Protein AF-A0A7S4HEI6-F1 (afdb_monomer_lite)

Foldseek 3Di:
DVQKDKDWCPPPDHCCVVPVPVVVVVLVVLVVVDDDDDDDPTDMDMGGHAQDKFPDQQDFQPPHQKDKDAAQDACVVWDFFFKWWDDPNDTDTDDDGHGDIDMDGRNTDIMTTGTHD

Radius of gyration: 14.51 Å; chains: 1; bounding box: 37×28×39 Å

Secondary structure (DSSP, 8-state):
-TTEEEEETTGGGHHHHH-HHHHHHHHHHHHHT-SSPP-----EEEEE-TT--B--TT----S-SEEEEE--S-GGG-SB--EEEEETTEEEE----TT-EEEEETTS-EEEPPB--

Organism: NCBI:txid72548

Sequence (117 aa):
DPNHESVFLHADGFVWRESAELFGSVVARMREQWAAPLGVRCIEYHTYRPGGALLDPDHRDVGSVLTLSALLVDPDDLDGGEFMTWEDGSAVVHDLECGDAVIFRSERVHNVAVVLE

Structure (mmCIF, N/CA/C/O backbone):
data_AF-A0A7S4HEI6-F1
#
_entry.id   AF-A0A7S4HEI6-F1
#
loop_
_atom_site.group_PDB
_atom_site.id
_atom_site.type_symbol
_atom_site.label_atom_id
_atom_site.label_alt_id
_atom_site.label_comp_id
_atom_site.label_asym_id
_atom_site.label_entity_id
_atom_site.label_seq_id
_atom_site.pdbx_PDB_ins_code
_atom_site.Cartn_x
_atom_site.Cartn_y
_atom_site.Cartn_z
_atom_site.occupancy
_atom_site.B_iso_or_equiv
_atom_site.auth_seq_id
_atom_site.auth_comp_id
_atom_site.auth_asym_id
_atom_site.auth_atom_id
_atom_site.pdbx_PDB_model_num
ATOM 1 N N . ASP A 1 1 ? -3.214 6.723 -14.366 1.00 74.81 1 ASP A N 1
ATOM 2 C CA . ASP A 1 1 ? -2.030 6.258 -15.109 1.00 74.81 1 ASP A CA 1
ATOM 3 C C . ASP A 1 1 ? -2.460 4.996 -15.868 1.00 74.81 1 ASP A C 1
ATOM 5 O O . ASP A 1 1 ? -3.196 4.220 -15.279 1.00 74.81 1 ASP A O 1
ATOM 9 N N . PRO A 1 2 ? -2.160 4.810 -17.169 1.00 88.12 2 PRO A N 1
ATOM 10 C CA . PRO A 1 2 ? -2.552 3.592 -17.898 1.00 88.12 2 PRO A CA 1
ATOM 11 C C . PRO A 1 2 ? -1.995 2.290 -17.292 1.00 88.12 2 PRO A C 1
ATOM 13 O O . PRO A 1 2 ? -2.592 1.228 -17.479 1.00 88.12 2 PRO A O 1
ATOM 16 N N . ASN A 1 3 ? -0.890 2.374 -16.551 1.00 95.44 3 ASN A N 1
ATOM 17 C CA . ASN A 1 3 ? -0.211 1.236 -15.941 1.00 95.44 3 ASN A CA 1
ATOM 18 C C . ASN A 1 3 ? -0.508 1.098 -14.440 1.00 95.44 3 ASN A C 1
ATOM 20 O O . ASN A 1 3 ? 0.044 0.214 -13.795 1.00 95.44 3 ASN A O 1
ATOM 24 N N . HIS A 1 4 ? -1.394 1.933 -13.888 1.00 95.88 4 HIS A N 1
ATOM 25 C CA . HIS A 1 4 ? -1.834 1.861 -12.496 1.00 95.88 4 HIS A CA 1
ATOM 26 C C . HIS A 1 4 ? -3.346 2.047 -12.396 1.00 95.88 4 HIS A C 1
ATOM 28 O O . HIS A 1 4 ? -3.904 3.080 -12.771 1.00 95.88 4 HIS A O 1
ATOM 34 N N . GLU A 1 5 ? -4.005 1.026 -11.866 1.00 96.44 5 GLU A N 1
ATOM 35 C CA . GLU A 1 5 ? -5.440 0.994 -11.627 1.00 96.44 5 GLU A CA 1
ATOM 36 C C . GLU A 1 5 ? -5.705 0.882 -10.126 1.00 96.44 5 GLU A C 1
ATOM 38 O O . GLU A 1 5 ? -5.024 0.130 -9.429 1.00 96.44 5 GLU A O 1
ATOM 43 N N . SER A 1 6 ? -6.695 1.622 -9.624 1.00 95.12 6 SER A N 1
ATOM 44 C CA . SER A 1 6 ? -7.176 1.490 -8.251 1.00 95.12 6 SER A CA 1
ATOM 45 C C . SER A 1 6 ? -8.686 1.279 -8.216 1.00 95.12 6 SER A C 1
ATOM 47 O O . SER A 1 6 ? -9.455 1.967 -8.892 1.00 95.12 6 SER A O 1
ATOM 49 N N . VAL A 1 7 ? -9.117 0.307 -7.414 1.00 95.31 7 VAL A N 1
ATOM 50 C CA . VAL A 1 7 ? -10.528 -0.015 -7.192 1.00 95.31 7 VAL A CA 1
ATOM 51 C C . VAL A 1 7 ? -10.864 0.178 -5.721 1.00 95.31 7 VAL A C 1
ATOM 53 O O . VAL A 1 7 ? -10.230 -0.395 -4.838 1.00 95.31 7 VAL A O 1
ATOM 56 N N . PHE A 1 8 ? -11.905 0.957 -5.442 1.00 95.00 8 PHE A N 1
ATOM 57 C CA . PHE A 1 8 ? -12.353 1.234 -4.081 1.00 95.00 8 PHE A CA 1
ATOM 58 C C . PHE A 1 8 ? -13.235 0.097 -3.549 1.00 95.00 8 PHE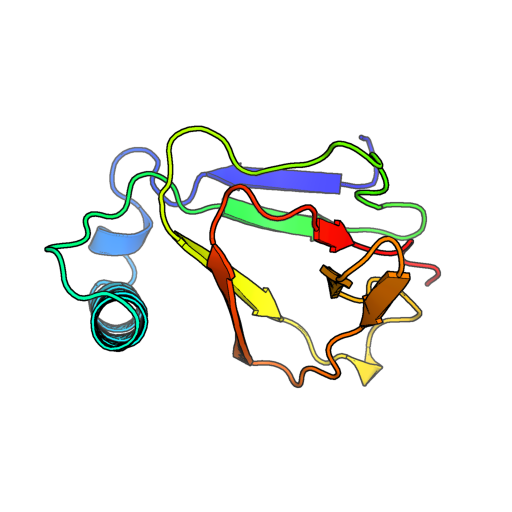 A C 1
ATOM 60 O O . PHE A 1 8 ? -14.448 0.081 -3.751 1.00 95.00 8 PHE A O 1
ATOM 67 N N . LEU A 1 9 ? -12.638 -0.844 -2.815 1.00 93.88 9 LEU A N 1
ATOM 68 C CA . LEU A 1 9 ? -13.332 -2.014 -2.253 1.00 93.88 9 LEU A CA 1
ATOM 69 C C . LEU A 1 9 ? -14.299 -1.678 -1.110 1.00 93.88 9 LEU A C 1
ATOM 71 O O . LEU A 1 9 ? -15.098 -2.514 -0.689 1.00 93.88 9 LEU A O 1
ATOM 75 N N . HIS A 1 10 ? -14.228 -0.457 -0.590 1.00 90.56 10 HIS A N 1
ATOM 76 C CA . HIS A 1 10 ? -15.195 0.048 0.375 1.00 90.56 10 HIS A CA 1
ATOM 77 C C . HIS A 1 10 ? -16.465 0.609 -0.294 1.00 90.56 10 HIS A C 1
ATOM 79 O O . HIS A 1 10 ? -17.401 1.002 0.395 1.00 90.56 10 HIS A O 1
ATOM 85 N N . ALA A 1 11 ? -16.546 0.672 -1.624 1.00 89.50 11 ALA A N 1
ATOM 86 C CA . ALA A 1 11 ? -17.758 1.142 -2.284 1.00 89.50 11 ALA A CA 1
ATOM 87 C C . ALA A 1 11 ? -18.964 0.251 -1.931 1.00 89.50 11 ALA A C 1
ATOM 89 O O . ALA A 1 11 ? -18.868 -0.980 -1.902 1.00 89.50 11 ALA A O 1
ATOM 90 N N . ASP A 1 12 ? -20.094 0.898 -1.627 1.00 88.44 12 ASP A N 1
ATOM 91 C CA . ASP A 1 12 ? -21.412 0.321 -1.325 1.00 88.44 12 ASP A CA 1
ATOM 92 C C . ASP A 1 12 ? -21.505 -0.706 -0.208 1.00 88.44 12 ASP A C 1
ATOM 94 O O . ASP A 1 12 ? -22.607 -1.191 0.068 1.00 88.44 12 ASP A O 1
ATOM 98 N N . GLY A 1 13 ? -20.411 -1.163 0.383 1.00 86.31 13 GLY A N 1
ATOM 99 C CA . GLY A 1 13 ? -20.544 -2.495 0.933 1.00 86.31 13 GLY A CA 1
ATOM 100 C C . GLY A 1 13 ? -19.399 -3.450 0.952 1.00 86.31 13 GLY A C 1
ATOM 101 O O . GLY A 1 13 ? -19.428 -4.410 1.717 1.00 86.31 13 GLY A O 1
ATOM 102 N N . PHE A 1 14 ? -18.588 -3.355 -0.091 1.00 90.50 14 PHE A N 1
ATOM 103 C CA . PHE A 1 14 ? -18.259 -4.589 -0.779 1.00 90.50 14 PHE A CA 1
ATOM 104 C C . PHE A 1 14 ? -17.424 -5.509 0.106 1.00 90.50 14 PHE A C 1
ATOM 106 O O . PHE A 1 14 ? -17.850 -6.626 0.394 1.00 90.50 14 PHE A O 1
ATOM 113 N N . VAL A 1 15 ? -16.319 -5.004 0.655 1.00 88.50 15 VAL A N 1
ATOM 114 C CA . VAL A 1 15 ? -15.429 -5.850 1.454 1.00 88.50 15 VAL A CA 1
ATOM 115 C C . VAL A 1 15 ? -16.103 -6.421 2.707 1.00 88.50 15 VAL A C 1
ATOM 117 O O . VAL A 1 15 ? -15.831 -7.558 3.075 1.00 88.50 15 VAL A O 1
ATOM 120 N N . TRP A 1 16 ? -16.998 -5.680 3.368 1.00 86.50 16 TRP A N 1
ATOM 121 C CA . TRP A 1 16 ? -17.664 -6.183 4.576 1.00 86.50 16 TRP A CA 1
ATOM 122 C C . TRP A 1 16 ? -18.760 -7.196 4.276 1.00 86.50 16 TRP A C 1
ATOM 124 O O . TRP A 1 16 ? -19.034 -8.042 5.122 1.00 86.50 16 TRP A O 1
ATOM 134 N N . ARG A 1 17 ? -19.389 -7.127 3.099 1.00 91.62 17 ARG A N 1
ATOM 135 C CA . ARG A 1 17 ? -20.349 -8.150 2.670 1.00 91.62 17 ARG A CA 1
ATOM 136 C C . ARG A 1 17 ? -19.656 -9.419 2.201 1.00 91.62 17 ARG A C 1
ATOM 138 O O . ARG A 1 17 ? -20.073 -10.502 2.591 1.00 91.62 17 ARG A O 1
ATOM 145 N N . GLU A 1 18 ? -18.614 -9.272 1.390 1.00 94.62 18 GLU A N 1
ATOM 146 C CA . GLU A 1 18 ? -17.962 -10.407 0.734 1.00 94.62 18 GLU A CA 1
ATOM 147 C C . GLU A 1 18 ? -16.890 -11.067 1.610 1.00 94.62 18 GLU A C 1
ATOM 149 O O . GLU A 1 18 ? -16.598 -12.248 1.445 1.00 94.62 18 GLU A O 1
ATOM 154 N N . SER A 1 19 ? -16.287 -10.331 2.550 1.00 91.75 19 SER A N 1
ATOM 155 C CA . SER A 1 19 ? -15.181 -10.842 3.367 1.00 91.75 19 SER A CA 1
ATOM 156 C C . SER A 1 19 ? -15.118 -10.193 4.755 1.00 91.75 19 SER A C 1
ATOM 158 O O . SER A 1 19 ? -14.122 -9.590 5.161 1.00 91.75 19 SER A O 1
ATOM 160 N N . ALA A 1 20 ? -16.207 -10.327 5.519 1.00 91.94 20 ALA A N 1
ATOM 161 C CA . ALA A 1 20 ? -16.312 -9.785 6.877 1.00 91.94 20 ALA A CA 1
ATOM 162 C C . ALA A 1 20 ? -15.194 -10.272 7.819 1.00 91.94 20 ALA A C 1
ATOM 164 O O . ALA A 1 20 ? -14.728 -9.512 8.668 1.00 91.94 20 ALA A O 1
ATOM 165 N N . GLU A 1 21 ? -14.763 -11.528 7.671 1.00 93.19 21 GLU A N 1
ATOM 166 C CA . GLU A 1 21 ? -13.705 -12.121 8.494 1.00 93.19 21 GLU A CA 1
ATOM 167 C C . GLU A 1 21 ? -12.343 -11.473 8.223 1.00 93.19 21 GLU A C 1
ATOM 169 O O . GLU A 1 21 ? -11.688 -11.020 9.163 1.00 93.19 21 GLU A O 1
ATOM 174 N N . LEU A 1 22 ? -11.955 -11.349 6.947 1.00 88.69 22 LEU A N 1
ATOM 175 C CA . LEU A 1 22 ? -10.716 -10.680 6.542 1.00 88.69 22 LEU A CA 1
ATOM 176 C C . LEU A 1 22 ? -10.719 -9.209 6.965 1.00 88.69 22 LEU A C 1
ATOM 178 O O . LEU A 1 22 ? -9.752 -8.714 7.536 1.00 88.69 22 LEU A O 1
ATOM 182 N N . PHE A 1 23 ? -11.830 -8.507 6.737 1.00 90.56 23 PHE A N 1
ATOM 183 C CA . PHE A 1 23 ? -11.971 -7.127 7.191 1.00 90.56 23 PHE A CA 1
ATOM 184 C C . PHE A 1 23 ? -11.790 -7.013 8.712 1.00 90.56 23 PHE A C 1
ATOM 186 O O . PHE A 1 23 ? -11.066 -6.142 9.197 1.00 90.56 23 PHE A O 1
ATOM 193 N N . GLY A 1 24 ? -12.421 -7.912 9.472 1.00 91.44 24 GLY A N 1
ATOM 194 C CA . GLY A 1 24 ? -12.311 -7.952 10.925 1.00 91.44 24 GLY A CA 1
ATOM 195 C C . GLY A 1 24 ? -10.879 -8.183 11.408 1.00 91.44 24 GLY A C 1
ATOM 196 O O . GLY A 1 24 ? -10.433 -7.484 12.322 1.00 91.44 24 GLY A O 1
ATOM 197 N N . SER A 1 25 ? -10.148 -9.114 10.790 1.00 90.94 25 SER A N 1
ATOM 198 C CA . SER A 1 25 ? -8.770 -9.438 11.175 1.00 90.94 25 SER A CA 1
ATOM 199 C C . SER A 1 25 ? -7.797 -8.294 10.869 1.00 90.94 25 SER A C 1
ATOM 201 O O . SER A 1 25 ? -7.017 -7.912 11.744 1.00 90.94 25 SER A O 1
ATOM 203 N N . VAL A 1 26 ? -7.900 -7.673 9.689 1.00 90.31 26 VAL A N 1
ATOM 204 C CA . VAL A 1 26 ? -7.077 -6.517 9.294 1.00 90.31 26 VAL A CA 1
ATOM 205 C C . VAL A 1 26 ? -7.310 -5.336 10.239 1.00 90.31 26 VAL A C 1
ATOM 207 O O . VAL A 1 26 ? -6.362 -4.769 10.785 1.00 90.31 26 VAL A O 1
ATOM 210 N N . VAL A 1 27 ? -8.573 -4.993 10.511 1.00 90.75 27 VAL A N 1
ATOM 211 C CA . VAL A 1 27 ? -8.910 -3.880 11.412 1.00 90.75 27 VAL A CA 1
ATOM 212 C C . VAL A 1 27 ? -8.450 -4.154 12.842 1.00 90.75 27 VAL A C 1
ATOM 214 O O . VAL A 1 27 ? -7.994 -3.230 13.519 1.00 90.75 27 VAL A O 1
ATOM 217 N N . ALA A 1 28 ? -8.551 -5.397 13.320 1.00 91.44 28 ALA A N 1
ATOM 218 C CA . ALA A 1 28 ? -8.038 -5.769 14.634 1.00 91.44 28 ALA A CA 1
ATOM 219 C C . ALA A 1 28 ? -6.525 -5.520 14.730 1.00 91.44 28 ALA A C 1
ATOM 221 O O . ALA A 1 28 ? -6.085 -4.864 15.673 1.00 91.44 28 ALA A O 1
ATOM 222 N N . ARG A 1 29 ? -5.750 -5.929 13.718 1.00 91.06 29 ARG A N 1
ATOM 223 C CA . ARG A 1 29 ? -4.295 -5.716 13.685 1.00 91.06 29 ARG A CA 1
ATOM 224 C C . ARG A 1 29 ? -3.910 -4.246 13.606 1.00 91.06 29 ARG A C 1
ATOM 226 O O . ARG A 1 29 ? -3.024 -3.811 14.334 1.00 91.06 29 ARG A O 1
ATOM 233 N N . MET A 1 30 ? -4.616 -3.445 12.809 1.00 93.50 30 MET A N 1
ATOM 234 C CA . MET A 1 30 ? -4.382 -1.996 12.784 1.00 93.50 30 MET A CA 1
ATOM 235 C C . MET A 1 30 ? -4.680 -1.335 14.136 1.00 93.50 30 MET A C 1
ATOM 237 O O . MET A 1 30 ? -3.958 -0.432 14.555 1.00 93.50 30 MET A O 1
ATOM 241 N N . ARG A 1 31 ? -5.717 -1.791 14.851 1.00 92.56 31 ARG A N 1
ATOM 242 C CA . ARG A 1 31 ? -6.067 -1.274 16.186 1.00 92.56 31 ARG A CA 1
ATOM 243 C C . ARG A 1 31 ? -5.031 -1.613 17.252 1.00 92.56 31 ARG A C 1
ATOM 245 O O . ARG A 1 31 ? -4.882 -0.836 18.185 1.00 92.56 31 ARG A O 1
ATOM 252 N N . GLU A 1 32 ? -4.292 -2.710 17.114 1.00 92.56 32 GLU A N 1
ATOM 253 C CA . GLU A 1 32 ? -3.164 -3.016 18.007 1.00 92.56 32 GLU A CA 1
ATOM 254 C C . GLU A 1 32 ? -2.038 -1.966 17.893 1.00 92.56 32 GLU A C 1
ATOM 256 O O . GLU A 1 32 ? -1.299 -1.757 18.851 1.00 92.56 32 GLU A O 1
ATOM 261 N N . GLN A 1 33 ? -1.944 -1.256 16.759 1.00 90.88 33 GLN A N 1
ATOM 262 C CA . GLN A 1 33 ? -0.918 -0.238 16.492 1.00 90.88 33 GLN A CA 1
ATOM 263 C C . GLN A 1 33 ? -1.341 1.193 16.872 1.00 90.88 33 GLN A C 1
ATOM 265 O O . GLN A 1 33 ? -0.574 2.138 16.674 1.00 90.88 33 GLN A O 1
ATOM 270 N N . TRP A 1 34 ? -2.555 1.395 17.402 1.00 91.19 34 TRP A N 1
ATOM 271 C CA . TRP A 1 34 ? -3.071 2.732 17.709 1.00 91.19 34 TRP A CA 1
ATOM 272 C C . TRP A 1 34 ? -3.868 2.779 19.007 1.00 91.19 34 TRP A C 1
ATOM 274 O O . TRP A 1 34 ? -4.736 1.953 19.262 1.00 91.19 34 TRP A O 1
ATOM 284 N N . ALA A 1 35 ? -3.626 3.808 19.818 1.00 85.75 35 ALA A N 1
ATOM 285 C CA . ALA A 1 35 ? -4.255 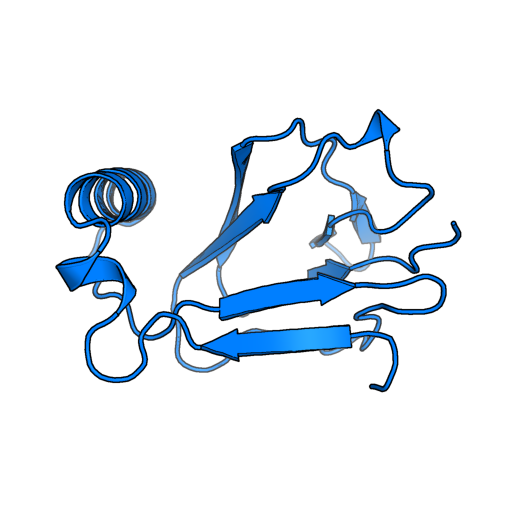3.924 21.134 1.00 85.75 35 ALA A CA 1
ATOM 286 C C . ALA A 1 35 ? -5.736 4.348 21.084 1.00 85.75 35 ALA A C 1
ATOM 288 O O . ALA A 1 35 ? -6.487 4.089 22.024 1.00 85.75 35 ALA A O 1
ATOM 289 N N . ALA A 1 36 ? -6.155 5.040 20.022 1.00 87.50 36 ALA A N 1
ATOM 290 C CA . ALA A 1 36 ? -7.518 5.546 19.882 1.00 87.50 36 ALA A CA 1
ATOM 291 C C . ALA A 1 36 ? -8.379 4.621 19.004 1.00 87.50 36 ALA A C 1
ATOM 293 O O . ALA A 1 36 ? -7.844 3.933 18.133 1.00 87.50 36 ALA A O 1
ATOM 294 N N . PRO A 1 37 ? -9.716 4.626 19.166 1.00 88.06 37 PRO A N 1
ATOM 295 C CA . PRO A 1 37 ? -10.603 3.879 18.283 1.00 88.06 37 PRO A CA 1
ATOM 296 C C . PRO A 1 37 ? -10.377 4.231 16.806 1.00 88.06 37 PRO A C 1
ATOM 298 O O . PRO A 1 37 ? -10.461 5.395 16.418 1.00 88.06 37 PRO A O 1
ATOM 301 N N . LEU A 1 38 ? -10.126 3.210 15.983 1.00 88.81 38 LEU A N 1
ATOM 302 C CA . LEU A 1 38 ? -10.000 3.339 14.531 1.00 88.81 38 LEU A CA 1
ATOM 303 C C . LEU A 1 38 ? -11.284 2.900 13.820 1.00 88.81 38 LEU A C 1
ATOM 305 O O . LEU A 1 38 ? -11.885 1.871 14.166 1.00 88.81 38 LEU A O 1
ATOM 309 N N . GLY A 1 39 ? -11.646 3.660 12.787 1.00 89.50 39 GLY A N 1
ATOM 310 C CA . GLY A 1 39 ? -12.626 3.295 11.769 1.00 89.50 39 GLY A CA 1
ATOM 311 C C . GLY A 1 39 ? -11.963 3.247 10.394 1.00 89.50 39 GLY A C 1
ATOM 312 O O . GLY A 1 39 ? -11.022 3.995 10.133 1.00 89.50 39 GLY A O 1
ATOM 313 N N . VAL A 1 40 ? -12.450 2.368 9.519 1.00 91.00 40 VAL A N 1
ATOM 314 C CA . VAL A 1 40 ? -11.960 2.291 8.139 1.00 91.00 40 VAL A CA 1
ATOM 315 C C . VAL A 1 40 ? -12.630 3.379 7.313 1.00 91.00 40 VAL A C 1
ATOM 317 O O . VAL A 1 40 ? -13.854 3.419 7.213 1.00 91.00 40 VAL A O 1
ATOM 320 N N . ARG A 1 41 ? -11.818 4.265 6.732 1.00 92.75 41 ARG A N 1
ATOM 321 C CA . ARG A 1 41 ? -12.274 5.315 5.812 1.00 92.75 41 ARG A CA 1
ATOM 322 C C . ARG A 1 41 ? -12.317 4.817 4.373 1.00 92.75 41 ARG A C 1
ATOM 324 O O . ARG A 1 41 ? -13.267 5.102 3.656 1.00 92.75 41 ARG A O 1
ATOM 331 N N . CYS A 1 42 ? -11.258 4.128 3.963 1.00 93.94 42 CYS A N 1
ATOM 332 C CA . CYS A 1 42 ? -11.014 3.731 2.589 1.00 93.94 42 CYS A CA 1
ATOM 333 C C . CYS A 1 42 ? -10.356 2.352 2.565 1.00 93.94 42 CYS A C 1
ATOM 335 O O . CYS A 1 42 ? -9.598 2.010 3.472 1.00 93.94 42 CYS A O 1
ATOM 337 N N . ILE A 1 43 ? -10.665 1.589 1.523 1.00 94.88 43 ILE A N 1
ATOM 338 C CA . ILE A 1 43 ? -9.960 0.370 1.133 1.00 94.88 43 ILE A CA 1
ATOM 339 C C . ILE A 1 43 ? -9.821 0.436 -0.377 1.00 94.88 43 ILE A C 1
ATOM 341 O O . ILE A 1 43 ? -10.822 0.655 -1.073 1.00 94.88 43 ILE A O 1
ATOM 345 N N . GLU A 1 44 ? -8.596 0.255 -0.844 1.00 95.75 44 GLU A N 1
ATOM 346 C CA . GLU A 1 44 ? -8.202 0.367 -2.241 1.00 95.75 44 GLU A CA 1
ATOM 347 C C . GLU A 1 44 ? -7.466 -0.909 -2.639 1.00 95.75 44 GLU A C 1
ATOM 349 O O . GLU A 1 44 ? -6.639 -1.424 -1.889 1.00 95.75 44 GLU A O 1
ATOM 354 N N . TYR A 1 45 ? -7.810 -1.443 -3.804 1.00 95.31 45 TYR A N 1
ATOM 355 C CA . TYR A 1 45 ? -7.070 -2.509 -4.460 1.00 95.31 45 TYR A CA 1
ATOM 356 C C . TYR A 1 45 ? -6.320 -1.896 -5.628 1.00 95.31 45 TYR A C 1
ATOM 358 O O . TYR A 1 45 ? -6.952 -1.356 -6.537 1.00 95.31 45 TYR A O 1
ATOM 366 N N . HIS A 1 46 ? -4.993 -1.957 -5.582 1.00 97.31 46 HIS A N 1
ATOM 367 C CA . HIS A 1 46 ? -4.141 -1.402 -6.621 1.00 97.31 46 HIS A CA 1
ATOM 368 C C . HIS A 1 46 ? -3.601 -2.511 -7.515 1.00 97.31 46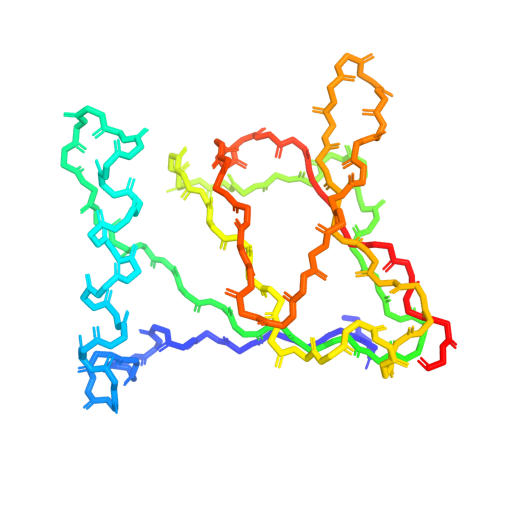 HIS A C 1
ATOM 370 O O . HIS A 1 46 ? -3.148 -3.549 -7.038 1.00 97.31 46 HIS A O 1
ATOM 376 N N . THR A 1 47 ? -3.607 -2.264 -8.817 1.00 96.44 47 THR A N 1
ATOM 377 C CA . THR A 1 47 ? -2.918 -3.091 -9.802 1.00 96.44 47 THR A CA 1
ATOM 378 C C . THR A 1 47 ? -1.933 -2.215 -10.548 1.00 96.44 47 THR A C 1
ATOM 380 O O . THR A 1 47 ? -2.330 -1.249 -11.203 1.00 96.44 47 THR A O 1
ATOM 383 N N . TYR A 1 48 ? -0.657 -2.568 -10.453 1.00 96.44 48 TYR A N 1
ATOM 384 C CA . TYR A 1 48 ? 0.408 -1.984 -11.254 1.00 96.44 48 TYR A CA 1
ATOM 385 C C . TYR A 1 48 ? 0.763 -2.960 -12.379 1.00 96.44 48 TYR A C 1
ATOM 387 O O . TYR A 1 48 ? 0.789 -4.171 -12.180 1.00 96.44 48 TYR A O 1
ATOM 395 N N . ARG A 1 49 ? 0.966 -2.430 -13.582 1.00 95.19 49 ARG A N 1
ATOM 396 C CA . ARG A 1 49 ? 1.453 -3.145 -14.771 1.00 95.19 49 ARG A CA 1
ATOM 397 C C . ARG A 1 49 ? 2.859 -2.633 -15.097 1.00 95.19 49 ARG 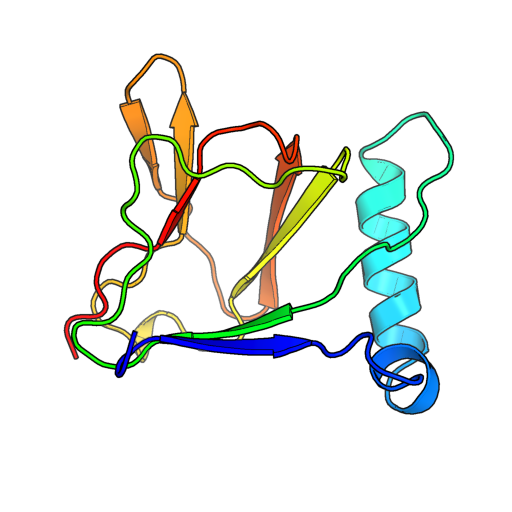A C 1
ATOM 399 O O . ARG A 1 49 ? 3.200 -1.556 -14.603 1.00 95.19 49 ARG A O 1
ATOM 406 N N . PRO A 1 50 ? 3.640 -3.310 -15.957 1.00 95.94 50 PRO A N 1
ATOM 407 C CA . PRO A 1 50 ? 4.942 -2.806 -16.387 1.00 95.94 50 PRO A CA 1
ATOM 408 C C . PRO A 1 50 ? 4.907 -1.327 -16.801 1.00 95.94 50 PRO A C 1
ATOM 410 O O . PRO A 1 50 ? 4.051 -0.890 -17.576 1.00 95.94 50 PRO A O 1
ATOM 413 N N . GLY A 1 51 ? 5.823 -0.543 -16.238 1.00 96.06 51 GLY A N 1
ATOM 414 C CA . GLY A 1 51 ? 5.909 0.913 -16.331 1.00 96.06 51 GLY A CA 1
ATOM 415 C C . GLY A 1 51 ? 5.026 1.693 -15.347 1.00 96.06 51 GLY A C 1
ATOM 416 O O . GLY A 1 51 ? 5.079 2.921 -15.355 1.00 96.06 51 GLY A O 1
ATOM 417 N N . GLY A 1 52 ? 4.197 1.027 -14.543 1.00 96.69 52 GLY A N 1
ATOM 418 C CA . GLY A 1 52 ? 3.352 1.635 -13.515 1.00 96.69 52 GLY A CA 1
ATOM 419 C C . GLY A 1 52 ? 4.126 1.881 -12.228 1.00 96.69 52 GLY A C 1
ATOM 420 O O . GLY A 1 52 ? 4.982 1.080 -11.856 1.00 96.69 52 GLY A O 1
ATOM 421 N N . ALA A 1 53 ? 3.832 2.996 -11.559 1.00 96.81 53 ALA A N 1
ATOM 422 C CA . ALA A 1 53 ? 4.495 3.382 -10.318 1.00 96.81 53 ALA A CA 1
ATOM 423 C C . ALA A 1 53 ? 3.683 4.428 -9.546 1.00 96.81 53 ALA A C 1
ATOM 425 O O . ALA A 1 53 ? 2.772 5.060 -10.082 1.00 96.81 53 ALA A O 1
ATOM 426 N N . LEU A 1 54 ? 4.093 4.693 -8.309 1.00 96.81 54 LEU A N 1
ATOM 427 C CA . LEU A 1 54 ? 3.661 5.855 -7.541 1.00 96.81 54 LEU A CA 1
ATOM 428 C C . LEU A 1 54 ? 4.903 6.550 -6.992 1.00 96.81 54 LEU A C 1
ATOM 430 O O . LEU A 1 54 ? 5.327 6.251 -5.884 1.00 96.81 54 LEU A O 1
ATOM 434 N N . LEU A 1 55 ? 5.492 7.464 -7.769 1.00 94.44 55 LEU A N 1
ATOM 435 C CA . LEU A 1 55 ? 6.779 8.125 -7.474 1.00 94.44 55 LEU A CA 1
ATOM 436 C C . LEU A 1 55 ? 6.666 9.637 -7.217 1.00 94.44 55 LEU A C 1
ATOM 438 O O . LEU A 1 55 ? 7.627 10.379 -7.410 1.00 94.44 55 LEU A O 1
ATOM 442 N N . ASP A 1 56 ? 5.495 10.117 -6.805 1.00 94.50 56 ASP A N 1
ATOM 443 C CA . ASP A 1 56 ? 5.349 11.506 -6.368 1.00 94.50 56 ASP A CA 1
ATOM 444 C C . ASP A 1 56 ? 6.101 11.709 -5.029 1.00 94.50 56 ASP A C 1
ATOM 446 O O . ASP A 1 56 ? 5.766 11.041 -4.045 1.00 94.50 56 ASP A O 1
ATOM 450 N N . PRO A 1 57 ? 7.127 12.586 -4.975 1.00 93.56 57 PRO A N 1
ATOM 451 C CA . PRO A 1 57 ? 7.962 12.781 -3.786 1.00 93.56 57 PRO A CA 1
ATOM 452 C C . PRO A 1 57 ? 7.205 13.390 -2.601 1.00 93.56 57 PRO A C 1
ATOM 454 O O . PRO A 1 57 ? 7.680 13.313 -1.469 1.00 93.56 57 PRO A O 1
ATOM 457 N N . ASP A 1 58 ? 6.039 13.987 -2.846 1.00 94.75 58 ASP A N 1
ATOM 458 C CA . ASP A 1 58 ? 5.183 14.560 -1.813 1.00 94.75 58 ASP A CA 1
ATOM 459 C C . ASP A 1 58 ? 3.957 13.680 -1.522 1.00 94.75 58 ASP A C 1
ATOM 461 O O . ASP A 1 58 ? 3.081 14.085 -0.748 1.00 94.75 58 ASP A O 1
ATOM 465 N N . HIS A 1 59 ? 3.896 12.469 -2.095 1.00 96.69 59 HIS A N 1
ATOM 466 C CA . HIS A 1 59 ? 2.755 11.576 -1.937 1.00 96.69 59 HIS A CA 1
ATOM 467 C C . HIS A 1 59 ? 2.534 11.183 -0.478 1.00 96.69 59 HIS A C 1
ATOM 469 O O . HIS A 1 59 ? 3.418 10.644 0.192 1.00 96.69 59 HIS A O 1
ATOM 475 N N . ARG A 1 60 ? 1.322 11.449 0.010 1.00 96.88 60 ARG A N 1
ATOM 476 C CA . ARG A 1 60 ? 0.859 11.136 1.362 1.00 96.88 60 ARG A CA 1
ATOM 477 C C . ARG A 1 60 ? -0.620 10.805 1.317 1.00 96.88 60 ARG A C 1
ATOM 479 O O . ARG A 1 60 ? -1.381 11.438 0.580 1.00 96.88 60 ARG A O 1
ATOM 486 N N . ASP A 1 61 ? -1.043 9.928 2.215 1.00 96.38 61 ASP A N 1
ATOM 487 C CA . ASP A 1 61 ? -2.458 9.667 2.416 1.00 96.38 61 ASP A CA 1
ATOM 488 C C . ASP A 1 61 ? -3.065 10.748 3.303 1.00 96.38 61 ASP A C 1
ATOM 490 O O . ASP A 1 61 ? -2.721 10.903 4.479 1.00 96.38 61 ASP A O 1
ATOM 494 N N . VAL A 1 62 ? -4.017 11.494 2.749 1.00 93.12 62 VAL A N 1
ATOM 495 C CA . VAL A 1 62 ? -4.706 12.570 3.467 1.00 93.12 62 VAL A CA 1
ATOM 496 C C . VAL A 1 62 ? -6.057 12.082 3.990 1.00 93.12 62 VAL A C 1
ATOM 498 O O . VAL A 1 62 ? -6.804 11.373 3.315 1.00 93.12 62 VAL A O 1
ATOM 501 N N . GLY A 1 63 ? -6.398 12.490 5.216 1.00 92.44 63 GLY A N 1
ATOM 502 C CA . GLY A 1 63 ? -7.698 12.207 5.835 1.00 92.44 63 GLY A CA 1
ATOM 503 C C . GLY A 1 63 ? -7.783 10.881 6.596 1.00 92.44 63 GLY A C 1
ATOM 504 O O . GLY A 1 63 ? -8.846 10.565 7.127 1.00 92.44 63 GLY A O 1
ATOM 505 N N . SER A 1 64 ? -6.682 10.134 6.691 1.00 94.62 64 SER A N 1
ATOM 506 C CA . SER A 1 64 ? -6.524 8.960 7.560 1.00 94.62 64 SER A CA 1
ATOM 507 C C . SER A 1 64 ? -5.412 9.213 8.589 1.00 94.62 64 SER A C 1
ATOM 509 O O . SER A 1 64 ? -4.566 10.080 8.388 1.00 94.62 64 SER A O 1
ATOM 511 N N . VAL A 1 65 ? -5.420 8.477 9.707 1.00 95.00 65 VAL A N 1
ATOM 512 C CA . VAL A 1 65 ? -4.325 8.516 10.705 1.00 95.00 65 VAL A CA 1
ATOM 513 C C . VAL A 1 65 ? -3.318 7.381 10.516 1.00 95.00 65 VAL A C 1
ATOM 515 O O . VAL A 1 65 ? -2.133 7.549 10.797 1.00 95.00 65 VAL A O 1
ATOM 518 N N . LEU A 1 66 ? -3.791 6.234 10.031 1.00 96.06 66 LEU A N 1
ATOM 519 C CA . LEU A 1 66 ? -2.998 5.051 9.733 1.00 96.06 66 LEU A CA 1
ATOM 520 C C . LEU A 1 66 ? -3.393 4.495 8.371 1.00 96.06 66 LEU A C 1
ATOM 522 O O . LEU A 1 66 ? -4.580 4.458 8.032 1.00 96.06 66 LEU A O 1
ATOM 526 N N . THR A 1 67 ? -2.386 4.017 7.656 1.00 96.94 67 THR A N 1
ATOM 527 C CA . THR A 1 67 ? -2.508 3.270 6.408 1.00 96.94 67 THR A CA 1
ATOM 528 C C . THR A 1 67 ? -1.878 1.895 6.610 1.00 96.94 67 THR A C 1
ATOM 530 O O . THR A 1 67 ? -0.921 1.745 7.374 1.00 96.94 67 THR A O 1
ATOM 533 N N . LEU A 1 68 ? -2.446 0.891 5.947 1.00 96.81 68 LEU A N 1
ATOM 534 C CA . LEU A 1 68 ? -1.865 -0.435 5.794 1.00 96.81 68 LEU A CA 1
ATOM 535 C C . LEU A 1 68 ? -1.719 -0.701 4.294 1.00 96.81 68 LEU A C 1
ATOM 537 O O . LEU A 1 68 ? -2.711 -0.623 3.573 1.00 96.81 68 LEU A O 1
ATOM 541 N N . SER A 1 69 ? -0.502 -1.001 3.845 1.00 97.50 69 SER A N 1
ATOM 542 C CA . SER A 1 69 ? -0.212 -1.452 2.478 1.00 97.50 69 SER A CA 1
ATOM 543 C C . SER A 1 69 ? 0.147 -2.931 2.528 1.00 97.50 69 SER A C 1
ATOM 545 O O . SER A 1 69 ? 1.036 -3.290 3.296 1.00 97.50 69 SER A O 1
ATOM 547 N N . ALA A 1 70 ? -0.560 -3.775 1.776 1.00 97.00 70 ALA A N 1
ATOM 548 C CA . ALA A 1 70 ? -0.345 -5.220 1.750 1.00 97.00 70 ALA A CA 1
ATOM 549 C C . ALA A 1 70 ? 0.052 -5.678 0.347 1.00 97.00 70 ALA A C 1
ATOM 551 O O . ALA A 1 70 ? -0.584 -5.275 -0.631 1.00 97.00 70 ALA A O 1
ATOM 552 N N . LEU A 1 71 ? 1.059 -6.545 0.259 1.00 97.44 71 LEU A N 1
ATOM 553 C CA . LEU A 1 71 ? 1.425 -7.196 -0.992 1.00 97.44 71 LEU A CA 1
ATOM 554 C C . LEU A 1 71 ? 0.501 -8.402 -1.211 1.00 97.44 71 LEU A C 1
ATOM 556 O O . LEU A 1 71 ? 0.326 -9.226 -0.319 1.00 97.44 71 LEU A O 1
ATOM 560 N N . LEU A 1 72 ? -0.135 -8.493 -2.381 1.00 96.12 72 LEU A N 1
ATOM 561 C CA . LEU A 1 72 ? -1.166 -9.508 -2.679 1.00 96.12 72 LEU A CA 1
ATOM 562 C C . LEU A 1 72 ? -0.751 -10.496 -3.779 1.00 96.12 72 LEU A C 1
ATOM 564 O O . LEU A 1 72 ? -1.585 -11.224 -4.316 1.00 96.12 72 LEU A O 1
ATOM 568 N N . VAL A 1 73 ? 0.522 -10.472 -4.144 1.00 95.62 73 VAL A N 1
ATOM 569 C CA . VAL A 1 73 ? 1.143 -11.220 -5.237 1.00 95.62 73 VAL A CA 1
ATOM 570 C C . VAL A 1 73 ? 2.488 -11.730 -4.726 1.00 95.62 73 VAL A C 1
ATOM 572 O O . VAL A 1 73 ? 3.050 -11.150 -3.798 1.00 95.62 73 VAL A O 1
ATOM 575 N N . ASP A 1 74 ? 2.955 -12.852 -5.265 1.00 95.94 74 ASP A N 1
ATOM 576 C CA . ASP A 1 74 ? 4.293 -13.353 -4.970 1.00 95.94 74 ASP A CA 1
ATOM 577 C C . ASP A 1 74 ? 5.336 -12.337 -5.477 1.00 95.94 74 ASP A C 1
ATOM 579 O O . ASP A 1 74 ? 5.286 -11.982 -6.656 1.00 95.94 74 ASP A O 1
ATOM 583 N N . PRO A 1 75 ? 6.238 -11.811 -4.629 1.00 93.44 75 PRO A N 1
ATOM 584 C CA . PRO A 1 75 ? 7.263 -10.875 -5.086 1.00 93.44 75 PRO A CA 1
ATOM 585 C C . PRO A 1 75 ? 8.173 -11.471 -6.170 1.00 93.44 75 PRO A C 1
ATOM 587 O O . PRO A 1 75 ? 8.678 -10.711 -6.987 1.00 93.44 75 PRO A O 1
ATOM 590 N N . ASP A 1 76 ? 8.335 -12.800 -6.236 1.00 93.44 76 ASP A N 1
ATOM 591 C CA . ASP A 1 76 ? 9.132 -13.455 -7.284 1.00 93.44 76 ASP A CA 1
ATOM 592 C C . ASP A 1 76 ? 8.454 -13.405 -8.674 1.00 93.44 76 ASP A C 1
ATOM 594 O O . ASP A 1 76 ? 9.111 -13.644 -9.690 1.00 93.44 76 ASP A O 1
ATOM 598 N N . ASP A 1 77 ? 7.155 -13.079 -8.737 1.00 92.12 77 ASP A N 1
ATOM 599 C CA . ASP A 1 77 ? 6.405 -12.868 -9.985 1.00 92.12 77 ASP A CA 1
ATOM 600 C C . ASP A 1 77 ? 6.514 -11.419 -10.511 1.00 92.12 77 ASP A C 1
ATOM 602 O O . ASP A 1 77 ? 5.895 -11.091 -11.528 1.00 92.12 77 ASP A O 1
ATOM 606 N N . LEU A 1 78 ? 7.253 -10.538 -9.827 1.00 87.38 78 LEU A N 1
ATOM 607 C CA . LEU A 1 78 ? 7.405 -9.122 -10.167 1.00 87.38 78 LEU A CA 1
ATOM 608 C C . LEU A 1 78 ? 8.888 -8.750 -10.292 1.00 87.38 78 LEU A C 1
ATOM 610 O O . LEU A 1 78 ? 9.709 -9.152 -9.474 1.00 87.38 78 LEU A O 1
ATOM 614 N N . ASP A 1 79 ? 9.226 -7.912 -11.272 1.00 94.12 79 ASP A N 1
ATOM 615 C CA . ASP A 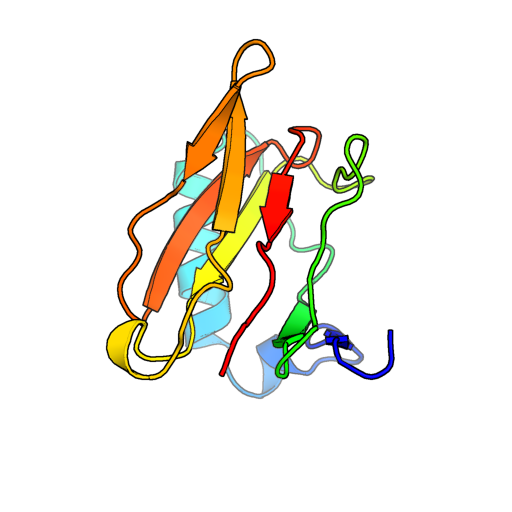1 79 ? 10.487 -7.158 -11.253 1.00 94.12 79 ASP A CA 1
ATOM 616 C C . ASP A 1 79 ? 10.192 -5.694 -10.889 1.00 94.12 79 ASP A C 1
ATOM 618 O O . ASP A 1 79 ? 9.405 -5.020 -11.559 1.00 94.12 79 ASP A O 1
ATOM 622 N N . GLY A 1 80 ? 10.789 -5.194 -9.806 1.00 95.50 80 GLY A N 1
ATOM 623 C CA . GLY A 1 80 ? 10.485 -3.882 -9.230 1.00 95.50 80 GLY A CA 1
ATOM 624 C C . GLY A 1 80 ? 9.148 -3.825 -8.474 1.00 95.50 80 GLY A C 1
ATOM 625 O O . GLY A 1 80 ? 8.677 -4.808 -7.906 1.00 95.50 80 GLY A O 1
ATOM 626 N N . GLY A 1 81 ? 8.508 -2.651 -8.450 1.00 95.94 81 GLY A N 1
ATOM 627 C CA . GLY A 1 81 ? 7.218 -2.462 -7.769 1.00 95.94 81 GLY A CA 1
ATOM 628 C C . GLY A 1 81 ? 7.288 -2.442 -6.238 1.00 95.94 81 GLY A C 1
ATOM 629 O O . GLY A 1 81 ? 6.257 -2.550 -5.573 1.00 95.94 81 GLY A O 1
ATOM 630 N N . GLU A 1 82 ? 8.477 -2.287 -5.660 1.00 96.88 82 GLU A N 1
ATOM 631 C CA . GLU A 1 82 ? 8.671 -2.331 -4.219 1.00 96.88 82 GLU A CA 1
ATOM 632 C C . GLU A 1 82 ? 7.927 -1.194 -3.513 1.00 96.88 82 GLU A C 1
ATOM 634 O O . GLU A 1 82 ? 7.945 -0.028 -3.932 1.00 96.88 82 GLU A O 1
ATOM 639 N N . PHE A 1 83 ? 7.294 -1.528 -2.388 1.00 98.00 83 PHE A N 1
ATOM 640 C CA . PHE A 1 83 ? 6.707 -0.533 -1.505 1.00 98.00 83 PHE A CA 1
ATOM 641 C C . PHE A 1 83 ? 7.801 0.118 -0.660 1.00 98.00 83 PHE A C 1
ATOM 643 O O . PHE A 1 83 ? 8.596 -0.559 -0.003 1.00 98.00 83 PHE A O 1
ATOM 650 N N . MET A 1 84 ? 7.813 1.448 -0.629 1.00 98.00 84 MET A N 1
ATOM 651 C CA . MET A 1 84 ? 8.798 2.202 0.135 1.00 98.00 84 MET A CA 1
ATOM 652 C C . MET A 1 84 ? 8.162 3.314 0.959 1.00 98.00 84 MET A C 1
ATOM 654 O O . MET A 1 84 ? 7.243 4.005 0.525 1.00 98.00 84 MET A O 1
ATOM 658 N N . THR A 1 85 ? 8.694 3.516 2.160 1.00 97.56 85 THR A N 1
ATOM 659 C CA . THR A 1 85 ? 8.404 4.682 3.007 1.00 97.56 85 THR A CA 1
ATOM 660 C C . THR A 1 85 ? 9.638 5.560 3.115 1.00 97.56 85 THR A C 1
ATOM 662 O O . THR A 1 85 ? 10.740 5.088 2.867 1.00 97.56 85 THR A O 1
ATOM 665 N N . TRP A 1 86 ? 9.489 6.807 3.555 1.00 96.12 86 TRP A N 1
ATOM 666 C CA . TRP A 1 86 ? 10.632 7.711 3.704 1.00 96.12 86 TRP A CA 1
ATOM 667 C C . TRP A 1 86 ? 10.958 8.030 5.165 1.00 96.12 86 TRP A C 1
ATOM 669 O O . TRP A 1 86 ? 10.074 8.339 5.978 1.00 96.12 86 TRP A O 1
ATOM 679 N N . GLU A 1 87 ? 12.252 7.993 5.481 1.00 92.75 87 GLU A N 1
ATOM 680 C CA . GLU A 1 87 ? 12.831 8.345 6.779 1.00 92.75 87 GLU A CA 1
ATOM 681 C C . GLU A 1 87 ? 14.007 9.303 6.565 1.00 92.75 87 GLU A C 1
ATOM 683 O O . GLU A 1 87 ? 14.930 8.998 5.816 1.00 92.75 87 GLU A O 1
ATOM 688 N N . ASP A 1 88 ? 13.947 10.495 7.165 1.00 90.81 88 ASP A N 1
ATOM 689 C CA . ASP A 1 88 ? 14.993 11.528 7.069 1.00 90.81 88 ASP A CA 1
ATOM 690 C C . ASP A 1 88 ? 15.489 11.807 5.633 1.00 90.81 88 ASP A C 1
ATOM 692 O O . ASP A 1 88 ? 16.673 12.025 5.378 1.00 90.81 88 ASP A O 1
ATOM 696 N N . GLY A 1 89 ? 14.556 11.802 4.674 1.00 89.00 89 GLY A N 1
ATOM 697 C CA . GLY A 1 89 ? 14.831 12.059 3.257 1.00 89.00 89 GLY A CA 1
ATOM 698 C C . GLY A 1 89 ? 15.419 10.872 2.489 1.00 89.00 89 GLY A C 1
ATOM 699 O O . GLY A 1 89 ? 15.749 11.028 1.317 1.00 89.00 89 GLY A O 1
ATOM 700 N N . SER A 1 90 ? 15.525 9.699 3.115 1.00 93.94 90 SER A N 1
ATOM 701 C CA . SER A 1 90 ? 15.967 8.455 2.482 1.00 93.94 90 SER A CA 1
ATOM 702 C C . SER A 1 90 ? 14.801 7.486 2.313 1.00 93.94 90 SER A C 1
ATOM 704 O O . SER A 1 90 ? 13.961 7.350 3.206 1.00 93.94 90 SER A O 1
ATOM 706 N N . ALA A 1 91 ? 14.757 6.805 1.168 1.00 95.62 91 ALA A N 1
ATOM 707 C CA . ALA A 1 91 ? 13.803 5.731 0.936 1.00 95.62 91 ALA A CA 1
ATOM 708 C C . ALA A 1 91 ? 14.188 4.495 1.761 1.00 95.62 91 ALA A C 1
ATOM 710 O O . ALA A 1 91 ? 15.351 4.090 1.798 1.00 95.62 91 ALA A O 1
ATOM 711 N N . VAL A 1 92 ? 13.190 3.897 2.400 1.00 97.25 92 VAL A N 1
ATOM 712 C CA . VAL A 1 92 ? 13.261 2.612 3.090 1.00 97.25 92 VAL A CA 1
ATOM 713 C C . VAL A 1 92 ? 12.352 1.658 2.337 1.00 97.25 92 VAL A C 1
ATOM 715 O O . VAL A 1 92 ? 11.128 1.813 2.364 1.00 97.25 92 VAL A O 1
ATOM 718 N N . VAL A 1 93 ? 12.979 0.717 1.639 1.00 97.38 93 VAL A N 1
ATOM 719 C CA . VAL A 1 93 ? 12.315 -0.385 0.941 1.00 97.38 93 VAL A CA 1
ATOM 720 C C . VAL A 1 93 ? 11.916 -1.441 1.966 1.00 97.38 93 VAL A C 1
ATOM 722 O O . VAL A 1 93 ? 12.684 -1.729 2.886 1.00 97.38 93 VAL A O 1
ATOM 725 N N . HIS A 1 94 ? 10.708 -1.980 1.825 1.00 97.00 94 HIS A N 1
ATOM 726 C CA . HIS A 1 94 ? 10.204 -3.056 2.674 1.00 97.00 94 HIS A CA 1
ATOM 727 C C . HIS A 1 94 ? 10.224 -4.365 1.891 1.00 97.00 94 HIS A C 1
ATOM 729 O O . HIS A 1 94 ? 9.488 -4.498 0.915 1.00 97.00 94 HIS A O 1
ATOM 735 N N . ASP A 1 95 ? 11.043 -5.318 2.334 1.00 95.50 95 ASP A N 1
ATOM 736 C CA . ASP A 1 95 ? 11.058 -6.680 1.795 1.00 95.50 95 ASP A CA 1
ATOM 737 C C . ASP A 1 95 ? 9.807 -7.416 2.303 1.00 95.50 95 ASP A C 1
ATOM 739 O O . ASP A 1 95 ? 9.709 -7.728 3.492 1.00 95.50 95 ASP A O 1
ATOM 743 N N . LEU A 1 96 ? 8.824 -7.622 1.423 1.00 97.12 96 LEU A N 1
ATOM 744 C CA . LEU A 1 96 ? 7.518 -8.203 1.752 1.00 97.12 96 LEU A CA 1
ATOM 745 C C . LEU A 1 96 ? 7.307 -9.513 0.998 1.00 97.12 96 LEU A C 1
ATOM 747 O O . LEU A 1 96 ? 7.567 -9.577 -0.201 1.00 97.12 96 LEU A O 1
ATOM 751 N N . GLU A 1 97 ? 6.753 -10.518 1.674 1.00 97.44 97 GLU A N 1
ATOM 752 C CA . GLU A 1 97 ? 6.182 -11.698 1.023 1.00 97.44 97 GLU A CA 1
ATOM 753 C C . GLU A 1 97 ? 4.691 -11.480 0.696 1.00 97.44 97 GLU A C 1
ATOM 755 O O . GLU A 1 97 ? 4.040 -10.538 1.163 1.00 97.44 97 GLU A O 1
ATOM 760 N N . CYS A 1 98 ? 4.107 -12.369 -0.113 1.00 97.25 98 CYS A N 1
ATOM 761 C CA . CYS A 1 98 ? 2.672 -12.333 -0.390 1.00 97.25 98 CYS A CA 1
ATOM 762 C C . CYS A 1 98 ? 1.855 -12.486 0.907 1.00 97.25 98 CYS A C 1
ATOM 764 O O . CYS A 1 98 ? 1.961 -13.483 1.622 1.00 97.25 98 CYS A O 1
ATOM 766 N N . GLY A 1 99 ? 0.995 -11.506 1.183 1.00 95.19 99 GLY A N 1
ATOM 767 C CA . GLY A 1 99 ? 0.179 -11.422 2.393 1.00 95.19 99 GLY A CA 1
ATOM 768 C C . GLY A 1 99 ? 0.798 -10.586 3.515 1.00 95.19 99 GLY A C 1
ATOM 769 O O . GLY A 1 99 ? 0.076 -10.238 4.457 1.00 95.19 99 GLY A O 1
ATOM 770 N N . ASP A 1 100 ? 2.076 -10.212 3.411 1.00 96.50 100 ASP A N 1
ATOM 771 C CA . ASP A 1 100 ? 2.683 -9.264 4.338 1.00 96.50 100 ASP A CA 1
ATOM 772 C C . ASP A 1 100 ? 2.138 -7.855 4.128 1.00 96.50 100 ASP A C 1
ATOM 774 O O . ASP A 1 100 ? 1.658 -7.476 3.052 1.00 96.50 100 ASP A O 1
ATOM 778 N N . ALA A 1 101 ? 2.214 -7.057 5.192 1.00 96.50 101 ALA A N 1
ATOM 779 C CA . ALA A 1 101 ? 1.741 -5.689 5.167 1.00 96.50 101 ALA A CA 1
ATOM 780 C C . ALA A 1 101 ? 2.562 -4.752 6.051 1.00 96.50 101 ALA A C 1
ATOM 782 O O . ALA A 1 101 ? 2.986 -5.102 7.153 1.00 96.50 101 ALA A O 1
ATOM 783 N N . VAL A 1 102 ? 2.684 -3.506 5.599 1.00 96.88 102 VAL A N 1
ATOM 784 C CA . VAL A 1 102 ? 3.300 -2.407 6.342 1.00 96.88 102 VAL A CA 1
ATOM 785 C C . VAL A 1 102 ? 2.204 -1.504 6.891 1.00 96.88 102 VAL A C 1
ATOM 787 O O . VAL A 1 102 ? 1.399 -0.965 6.131 1.00 96.88 102 VAL A O 1
ATOM 790 N N . ILE A 1 103 ? 2.190 -1.299 8.212 1.00 96.00 103 ILE A N 1
ATOM 791 C CA . ILE A 1 103 ? 1.340 -0.301 8.877 1.00 96.00 103 ILE A CA 1
ATOM 792 C C . ILE A 1 103 ? 2.177 0.941 9.165 1.00 96.00 103 ILE A C 1
ATOM 794 O O . ILE A 1 103 ? 3.222 0.864 9.808 1.00 96.00 103 ILE A O 1
ATOM 798 N N . PHE A 1 104 ? 1.700 2.103 8.733 1.00 95.81 104 PHE A N 1
ATOM 799 C CA . PHE A 1 104 ? 2.406 3.368 8.903 1.00 95.81 104 PHE A CA 1
ATOM 800 C C . PHE A 1 104 ? 1.431 4.532 9.111 1.00 95.81 104 PHE A C 1
ATOM 802 O O . PHE A 1 104 ? 0.234 4.434 8.837 1.00 95.81 104 PHE A O 1
ATOM 809 N N . ARG A 1 105 ? 1.936 5.658 9.631 1.00 95.06 105 ARG A N 1
ATOM 810 C CA . ARG A 1 105 ? 1.149 6.899 9.714 1.00 95.06 105 ARG A CA 1
ATOM 811 C C . ARG A 1 105 ? 0.848 7.400 8.309 1.00 95.06 105 ARG A C 1
ATOM 813 O O . ARG A 1 105 ? 1.785 7.639 7.560 1.00 95.06 105 ARG A O 1
ATOM 820 N N . SER A 1 106 ? -0.423 7.628 7.994 1.00 96.31 106 SER A N 1
ATOM 821 C CA . SER A 1 106 ? -0.875 7.999 6.642 1.00 96.31 106 SER A CA 1
ATOM 822 C C . SER A 1 106 ? -0.160 9.226 6.060 1.00 96.31 106 SER A C 1
ATOM 824 O O . SER A 1 106 ? 0.151 9.271 4.876 1.00 96.31 106 SER A O 1
ATOM 826 N N . GLU A 1 107 ? 0.178 10.206 6.902 1.00 95.00 107 GLU A N 1
ATOM 827 C CA . GLU A 1 107 ? 0.880 11.431 6.490 1.00 95.00 107 GLU A CA 1
ATOM 828 C C . GLU A 1 107 ? 2.376 11.240 6.172 1.00 95.00 107 GLU A C 1
ATOM 830 O O . GLU A 1 107 ? 3.056 12.204 5.796 1.00 95.00 107 GLU A O 1
ATOM 835 N N . ARG A 1 108 ? 2.908 10.025 6.357 1.00 95.44 108 ARG A N 1
ATOM 836 C CA . ARG A 1 108 ? 4.279 9.675 5.988 1.00 95.44 108 ARG A CA 1
ATOM 837 C C . ARG A 1 108 ? 4.378 9.548 4.472 1.00 95.44 108 ARG A C 1
ATOM 839 O O . ARG A 1 108 ? 3.530 8.913 3.846 1.00 95.44 108 ARG A O 1
ATOM 846 N N . VAL A 1 109 ? 5.437 10.125 3.903 1.00 97.31 109 VAL A N 1
ATOM 847 C CA . VAL A 1 109 ? 5.721 9.964 2.475 1.00 97.31 109 VAL A CA 1
ATOM 848 C C . VAL A 1 109 ? 5.997 8.495 2.188 1.00 97.31 109 VAL A C 1
ATOM 850 O O . VAL A 1 109 ? 6.751 7.840 2.920 1.00 97.31 109 VAL A O 1
ATOM 853 N N . HIS A 1 110 ? 5.358 7.990 1.144 1.00 98.12 110 HIS A N 1
ATOM 854 C CA . HIS A 1 110 ? 5.484 6.615 0.698 1.00 98.12 110 HIS A CA 1
ATOM 855 C C . HIS A 1 110 ? 5.211 6.521 -0.798 1.00 98.12 110 HIS A C 1
ATOM 857 O O . HIS A 1 110 ? 4.580 7.394 -1.389 1.00 98.12 110 HIS A O 1
ATOM 863 N N . ASN A 1 111 ? 5.718 5.463 -1.409 1.00 97.88 111 ASN A N 1
ATOM 864 C CA . ASN A 1 111 ? 5.733 5.302 -2.849 1.00 97.88 111 ASN A CA 1
ATOM 865 C C . ASN A 1 111 ? 5.724 3.819 -3.217 1.00 97.88 111 ASN A C 1
ATOM 867 O O . ASN A 1 111 ? 5.973 2.947 -2.383 1.00 97.88 111 ASN A O 1
ATOM 871 N N . VAL A 1 112 ? 5.476 3.571 -4.496 1.00 97.38 112 VAL A N 1
ATOM 872 C CA . VAL A 1 112 ? 5.656 2.270 -5.137 1.00 97.38 112 VAL A CA 1
ATOM 873 C C . VAL A 1 112 ? 6.645 2.479 -6.274 1.00 97.38 112 VAL A C 1
ATOM 875 O O . VAL A 1 112 ? 6.443 3.379 -7.100 1.00 97.38 112 VAL A O 1
ATOM 878 N N . ALA A 1 113 ? 7.728 1.704 -6.280 1.00 97.00 113 ALA A N 1
ATOM 879 C CA . ALA A 1 113 ? 8.716 1.736 -7.348 1.00 97.00 113 ALA A CA 1
ATOM 880 C C . ALA A 1 113 ? 8.098 1.324 -8.695 1.00 97.00 113 ALA A C 1
ATOM 882 O O . ALA A 1 113 ? 6.955 0.875 -8.777 1.00 97.00 113 ALA A O 1
ATOM 883 N N . VAL A 1 114 ? 8.843 1.526 -9.779 1.00 97.06 114 VAL A N 1
ATOM 884 C CA . VAL A 1 114 ? 8.371 1.137 -11.112 1.00 97.06 114 VAL A CA 1
ATOM 885 C C . VAL A 1 114 ? 8.329 -0.384 -11.203 1.00 97.06 114 VAL A C 1
ATOM 887 O O . VAL A 1 114 ? 9.316 -1.028 -10.869 1.00 97.06 114 VAL A O 1
ATOM 890 N N . VAL A 1 115 ? 7.219 -0.940 -11.687 1.00 96.38 115 VAL A N 1
ATOM 891 C CA . VAL A 1 115 ? 7.167 -2.341 -12.135 1.00 96.38 115 VAL A CA 1
ATOM 892 C C . VAL A 1 115 ? 7.856 -2.435 -13.493 1.00 96.38 115 VAL A C 1
ATOM 894 O O . VAL A 1 115 ? 7.508 -1.685 -14.407 1.00 96.38 115 VAL A O 1
ATOM 897 N N . LEU A 1 116 ? 8.839 -3.311 -13.642 1.00 95.12 116 LEU A N 1
ATOM 898 C CA . LEU A 1 116 ? 9.665 -3.434 -14.841 1.00 95.12 116 LEU A CA 1
ATOM 899 C C . LEU A 1 116 ? 9.121 -4.489 -15.810 1.00 95.12 116 LEU A C 1
ATOM 901 O O . LEU A 1 116 ? 8.984 -4.181 -16.998 1.00 95.12 116 LEU A O 1
ATOM 905 N N . GLU A 1 117 ? 8.758 -5.672 -15.306 1.00 81.94 117 GLU A N 1
ATOM 906 C CA . GLU A 1 117 ? 8.201 -6.8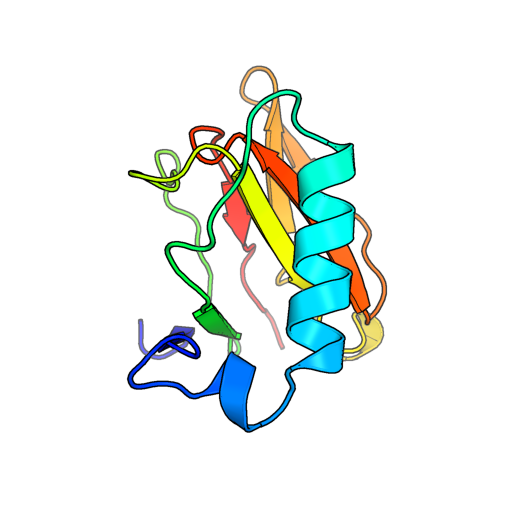07 -16.064 1.00 81.94 117 GLU A CA 1
ATOM 907 C C . GLU A 1 117 ? 7.042 -7.485 -15.322 1.00 81.94 117 GLU A C 1
ATOM 909 O O . GLU A 1 117 ? 7.033 -7.449 -14.070 1.00 81.94 117 GLU A O 1
#

pLDDT: mean 93.83, std 3.7, range [74.81, 98.12]